Protein AF-K0JMS7-F1 (afdb_monomer)

Secondary structure (DSSP, 8-state):
-HHHHHHHHHHHHHHHH-----------------------S---PPPHHHHHHHEEPGGG--HHHHHHHHHHHHHHHSS---EE-

Mean predicted aligned error: 18.01 Å

Radius of gyration: 23.4 Å; Cα contacts (8 Å, |Δi|>4): 45; chains: 1; bounding box: 35×47×60 Å

pLDDT: mean 74.11, std 21.53, range [37.19, 97.81]

Structure (mmCIF, N/CA/C/O backbone):
data_AF-K0JMS7-F1
#
_entry.id   AF-K0JMS7-F1
#
loop_
_atom_site.group_PDB
_atom_site.id
_atom_site.type_symbol
_atom_site.label_atom_id
_atom_site.label_alt_id
_atom_site.label_comp_id
_atom_site.label_asym_id
_atom_site.label_entity_id
_atom_site.label_seq_id
_atom_site.pdbx_PDB_ins_code
_atom_site.Cartn_x
_atom_site.Cartn_y
_atom_site.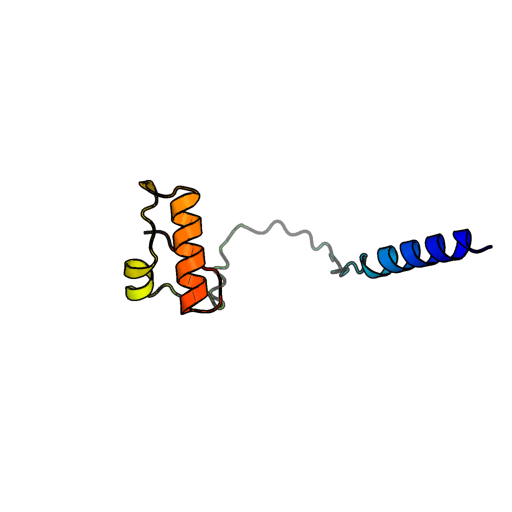Cartn_z
_atom_site.occupancy
_atom_site.B_iso_or_equiv
_atom_site.auth_seq_id
_atom_site.auth_comp_id
_atom_site.auth_asym_id
_atom_site.auth_atom_id
_atom_site.pdbx_PDB_model_num
ATOM 1 N N . MET A 1 1 ? 23.074 15.035 44.549 1.00 57.16 1 MET A N 1
ATOM 2 C CA . MET A 1 1 ? 22.148 13.888 44.709 1.00 57.16 1 MET A CA 1
ATOM 3 C C . MET A 1 1 ? 20.986 13.843 43.704 1.00 57.16 1 MET A C 1
ATOM 5 O O . MET A 1 1 ? 20.403 12.787 43.553 1.00 57.16 1 MET A O 1
ATOM 9 N N . LYS A 1 2 ? 20.653 14.916 42.960 1.00 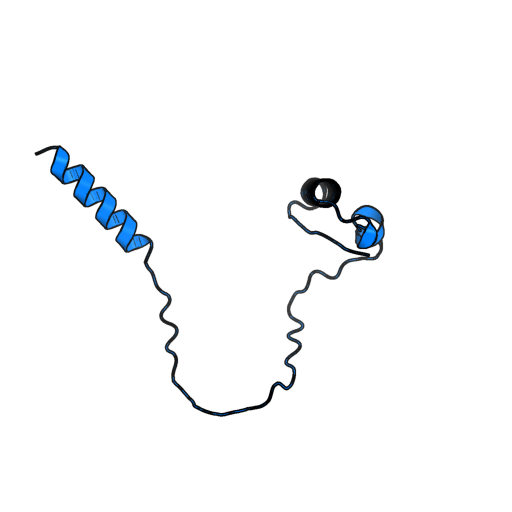56.00 2 LYS A N 1
ATOM 10 C CA . LYS A 1 2 ? 19.563 14.875 41.953 1.00 56.00 2 LYS A CA 1
ATOM 11 C C . LYS A 1 2 ? 19.952 14.199 40.623 1.00 56.00 2 LYS A C 1
ATOM 13 O O . LYS A 1 2 ? 19.113 13.595 39.972 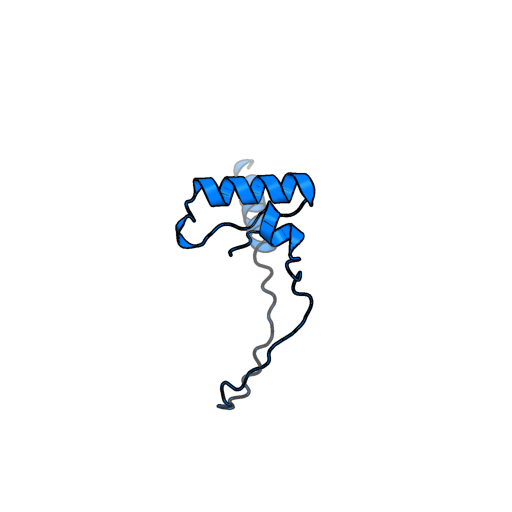1.00 56.00 2 LYS A O 1
ATOM 18 N N . LYS A 1 3 ? 21.240 14.240 40.251 1.00 58.06 3 LYS A N 1
ATOM 19 C CA . LYS A 1 3 ? 21.761 13.660 38.994 1.00 58.06 3 LYS A CA 1
ATOM 20 C C . LYS A 1 3 ? 21.864 12.124 38.999 1.00 58.06 3 LYS A C 1
ATOM 22 O O . LYS A 1 3 ? 21.988 11.534 37.940 1.00 58.06 3 LYS A O 1
ATOM 27 N N . ILE A 1 4 ? 21.793 11.484 40.170 1.00 62.22 4 ILE A N 1
ATOM 28 C CA . ILE A 1 4 ? 21.840 10.013 40.297 1.00 62.22 4 ILE A CA 1
ATOM 29 C C . ILE A 1 4 ? 20.476 9.392 39.958 1.00 62.22 4 ILE A C 1
ATOM 31 O O . ILE A 1 4 ? 20.419 8.331 39.349 1.00 62.22 4 ILE A O 1
ATOM 35 N N . ILE A 1 5 ? 19.378 10.093 40.262 1.00 65.88 5 ILE A N 1
ATOM 36 C CA . ILE A 1 5 ? 18.010 9.614 40.006 1.00 65.88 5 ILE A CA 1
ATOM 37 C C . ILE A 1 5 ? 17.737 9.484 38.500 1.00 65.88 5 ILE A C 1
ATOM 39 O O . ILE A 1 5 ? 17.126 8.508 38.076 1.00 65.88 5 ILE A O 1
ATOM 43 N N . ILE A 1 6 ? 18.241 10.417 37.681 1.00 70.50 6 ILE A N 1
ATOM 44 C CA . ILE A 1 6 ? 18.042 10.372 36.222 1.00 70.50 6 ILE A CA 1
ATOM 45 C C . ILE A 1 6 ? 18.730 9.151 35.591 1.00 70.50 6 ILE A C 1
ATOM 47 O O . ILE A 1 6 ? 18.196 8.543 34.670 1.00 70.50 6 ILE A O 1
ATOM 51 N N . PHE A 1 7 ? 19.890 8.761 36.130 1.00 67.31 7 PHE A N 1
ATOM 52 C CA . PHE A 1 7 ? 20.659 7.620 35.640 1.00 67.31 7 PHE A CA 1
ATOM 53 C C . PHE A 1 7 ? 19.957 6.292 35.938 1.00 67.31 7 PHE A C 1
ATOM 55 O O . PHE A 1 7 ? 19.943 5.412 35.087 1.00 67.31 7 PHE A O 1
ATOM 62 N N . ILE A 1 8 ? 19.316 6.173 37.105 1.00 73.94 8 ILE A N 1
ATOM 63 C CA . ILE A 1 8 ? 18.531 4.987 37.486 1.00 73.94 8 ILE A CA 1
ATOM 64 C C . ILE A 1 8 ? 17.289 4.833 36.595 1.00 73.94 8 ILE A C 1
ATOM 66 O O . ILE A 1 8 ? 16.893 3.724 36.253 1.00 73.94 8 ILE A O 1
ATOM 70 N N . LEU A 1 9 ? 16.672 5.942 36.187 1.00 73.88 9 LEU A N 1
ATOM 71 C CA . LEU A 1 9 ? 15.451 5.908 35.379 1.00 73.88 9 LEU A CA 1
ATOM 72 C C . LEU A 1 9 ? 15.730 5.404 33.950 1.00 73.88 9 LEU A C 1
ATOM 74 O O . LEU A 1 9 ? 14.978 4.589 33.421 1.00 73.88 9 LEU A O 1
ATOM 78 N N . ILE A 1 10 ? 16.855 5.821 33.360 1.00 72.19 10 ILE A N 1
ATOM 79 C CA . ILE A 1 10 ? 17.279 5.398 32.015 1.00 72.19 10 ILE A CA 1
ATOM 80 C C . ILE A 1 10 ? 17.668 3.912 31.985 1.00 72.19 10 ILE A C 1
ATOM 82 O O . ILE A 1 10 ? 17.328 3.210 31.032 1.00 72.19 10 ILE A O 1
ATOM 86 N N . THR A 1 11 ? 18.331 3.398 33.026 1.00 68.75 11 THR A N 1
ATOM 87 C CA . THR A 1 11 ? 18.730 1.981 33.075 1.00 68.75 11 THR A CA 1
ATOM 88 C C . THR A 1 11 ? 17.533 1.040 33.216 1.00 68.75 11 THR A C 1
ATOM 90 O O . THR A 1 11 ? 17.520 -0.022 32.596 1.00 68.75 11 THR A O 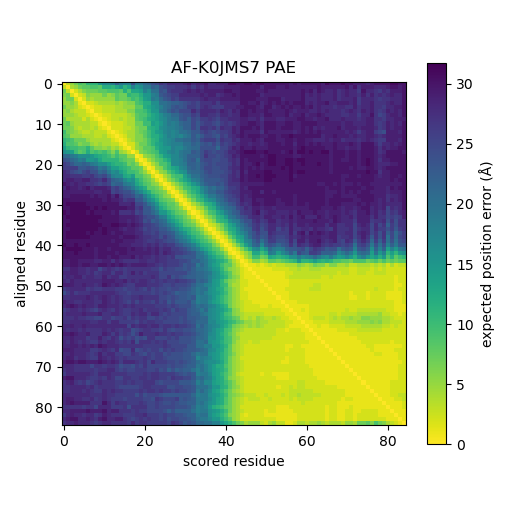1
ATOM 93 N N . VAL A 1 12 ? 16.489 1.436 33.950 1.00 69.81 12 VAL A N 1
ATOM 94 C CA . VAL A 1 12 ? 15.244 0.654 34.064 1.00 69.81 12 VAL A CA 1
ATOM 95 C C . VAL A 1 12 ? 14.480 0.598 32.732 1.00 69.81 12 VAL A C 1
ATOM 97 O O . VAL A 1 12 ? 13.983 -0.464 32.359 1.00 69.81 12 VAL A O 1
ATOM 100 N N . LEU A 1 13 ? 14.435 1.699 31.973 1.00 65.56 13 LEU A N 1
ATOM 101 C CA . LEU A 1 13 ? 13.802 1.749 30.644 1.00 65.56 13 LEU A CA 1
ATOM 102 C C . LEU A 1 13 ? 14.502 0.843 29.612 1.00 65.56 13 LEU A C 1
ATOM 104 O O . LEU A 1 13 ? 13.827 0.203 28.801 1.00 65.56 13 LEU A O 1
ATOM 108 N N . MET A 1 14 ? 15.835 0.729 29.664 1.00 66.06 14 MET A N 1
ATOM 109 C CA . MET A 1 14 ? 16.570 -0.209 28.803 1.00 66.06 14 MET A CA 1
ATOM 110 C C . MET A 1 14 ? 16.309 -1.677 29.165 1.00 66.06 14 MET A C 1
ATOM 112 O O . MET A 1 14 ? 16.148 -2.498 28.266 1.00 66.06 14 MET A O 1
ATOM 116 N N . LEU A 1 15 ? 16.204 -2.020 30.454 1.00 63.22 15 LEU A N 1
ATOM 117 C CA . LEU A 1 15 ? 15.940 -3.401 30.888 1.00 63.22 15 LEU A CA 1
ATOM 118 C C . LEU A 1 15 ? 14.546 -3.903 30.473 1.00 63.22 15 LEU A C 1
ATOM 120 O O . LEU A 1 15 ? 14.391 -5.080 30.161 1.00 63.22 15 LEU A O 1
ATOM 124 N N . LEU A 1 16 ? 13.544 -3.019 30.423 1.00 59.38 16 LEU A N 1
ATOM 125 C CA . LEU A 1 16 ? 12.192 -3.362 29.958 1.00 59.38 16 LEU A CA 1
ATOM 126 C C . LEU A 1 16 ? 12.106 -3.567 28.436 1.00 59.38 16 LEU A C 1
ATOM 128 O O . LEU A 1 16 ? 11.192 -4.241 27.967 1.00 59.38 16 LEU A O 1
ATOM 132 N N . SER A 1 17 ? 13.058 -3.021 27.673 1.00 58.62 17 SER A N 1
ATOM 133 C CA . SER A 1 17 ? 13.090 -3.119 26.206 1.00 58.62 17 SER A CA 1
ATOM 134 C C . SER A 1 17 ? 13.795 -4.387 25.702 1.00 58.62 17 SER A C 1
ATOM 136 O O . SER A 1 17 ? 13.625 -4.765 24.547 1.00 58.62 17 SER A O 1
ATOM 138 N N . CYS A 1 18 ? 14.537 -5.086 26.567 1.00 59.50 18 CYS A N 1
ATOM 139 C CA . CYS A 1 18 ? 15.255 -6.325 26.248 1.00 59.50 18 CYS A CA 1
ATOM 140 C C . CYS A 1 18 ? 14.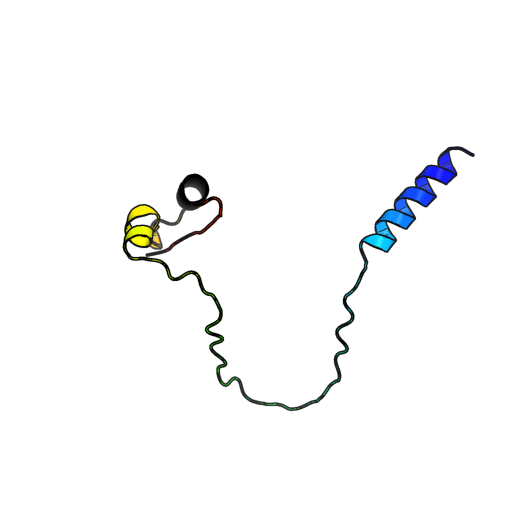528 -7.574 26.774 1.00 59.50 18 CYS A C 1
ATOM 142 O O . CYS A 1 18 ? 15.146 -8.479 27.337 1.00 59.50 18 CYS A O 1
ATOM 144 N N . LYS A 1 19 ? 13.201 -7.649 26.613 1.00 51.16 19 LYS A N 1
ATOM 145 C CA . LYS A 1 19 ? 12.479 -8.912 26.801 1.00 51.16 19 LYS A CA 1
ATOM 146 C C . LYS A 1 19 ? 12.636 -9.753 25.540 1.00 51.16 19 LYS A C 1
ATOM 148 O O . LYS A 1 19 ? 11.764 -9.792 24.679 1.00 51.16 19 LYS A O 1
ATOM 153 N N . ASN A 1 20 ? 13.787 -10.406 25.434 1.00 60.72 20 ASN A N 1
ATOM 154 C CA . ASN A 1 20 ? 14.023 -11.446 24.448 1.00 60.72 20 ASN A CA 1
ATOM 155 C C . ASN A 1 20 ? 13.029 -12.580 24.718 1.00 60.72 20 ASN A C 1
ATOM 157 O O . ASN A 1 20 ? 13.108 -13.246 25.753 1.00 60.72 20 ASN A O 1
ATOM 161 N N . ASN A 1 21 ? 12.107 -12.826 23.788 1.00 54.62 21 ASN A N 1
ATOM 162 C CA . ASN A 1 21 ? 11.474 -14.133 23.708 1.00 54.62 21 ASN A CA 1
ATOM 163 C C . ASN A 1 21 ? 12.581 -15.128 23.348 1.00 54.62 21 ASN A C 1
ATOM 165 O O . ASN A 1 21 ? 12.981 -15.243 22.194 1.00 54.62 21 ASN A O 1
ATOM 169 N N . SER A 1 22 ? 13.114 -15.801 24.365 1.00 53.12 22 SER A N 1
ATOM 170 C CA . SER A 1 22 ? 13.929 -16.992 24.178 1.00 53.12 22 SER A CA 1
ATOM 171 C C . SER A 1 22 ? 13.007 -18.096 23.673 1.00 53.12 22 SER A C 1
ATOM 173 O O . SER A 1 22 ? 12.388 -18.813 24.457 1.00 53.12 22 SER A O 1
ATOM 175 N N . THR A 1 23 ? 12.854 -18.207 22.358 1.00 49.94 23 THR A N 1
ATOM 176 C CA . THR A 1 23 ? 12.484 -19.489 21.767 1.00 49.94 23 THR A CA 1
ATOM 177 C C . THR A 1 23 ? 13.735 -20.345 21.802 1.00 49.94 23 THR A C 1
ATOM 179 O O . THR A 1 23 ? 14.679 -20.114 21.049 1.00 49.94 23 THR A O 1
ATOM 182 N N . ASN A 1 24 ? 13.736 -21.274 22.756 1.00 48.50 24 ASN A N 1
ATOM 183 C CA . ASN A 1 24 ? 14.632 -22.414 22.830 1.00 48.50 24 ASN A CA 1
ATOM 184 C C . ASN A 1 24 ? 14.831 -22.991 21.418 1.00 48.50 24 ASN A C 1
ATOM 186 O O . ASN A 1 24 ? 13.888 -23.522 20.833 1.00 48.50 24 ASN A O 1
ATOM 190 N N . VAL A 1 25 ? 16.028 -22.826 20.857 1.00 50.28 25 VAL A N 1
ATOM 191 C CA . VAL A 1 25 ? 16.430 -23.544 19.649 1.00 50.28 25 VAL A CA 1
ATOM 192 C C . VAL A 1 25 ? 16.999 -24.866 20.138 1.00 50.28 25 VAL A C 1
ATOM 194 O O . VAL A 1 25 ? 18.212 -25.006 20.304 1.00 50.28 25 VAL A O 1
ATOM 197 N N . ASP A 1 26 ? 16.109 -25.822 20.407 1.00 46.59 26 ASP A N 1
ATOM 198 C CA . ASP A 1 26 ? 16.520 -27.220 20.405 1.00 46.59 26 ASP A CA 1
ATOM 199 C C . ASP A 1 26 ? 17.023 -27.512 18.991 1.00 46.59 26 ASP A C 1
ATOM 201 O O . ASP A 1 26 ? 16.296 -27.459 17.997 1.00 46.59 26 ASP A O 1
ATOM 205 N N . THR A 1 27 ? 18.337 -27.673 18.907 1.00 50.81 27 THR A N 1
ATOM 206 C CA . THR A 1 27 ? 19.056 -27.967 17.677 1.00 50.81 27 THR A CA 1
ATOM 207 C C . THR A 1 27 ? 18.795 -29.423 17.329 1.00 50.81 27 THR A C 1
ATOM 209 O O . THR A 1 27 ? 19.588 -30.289 17.684 1.00 50.81 27 THR A O 1
ATOM 212 N N . ASP A 1 28 ? 17.714 -29.684 16.599 1.00 42.28 28 ASP A N 1
ATOM 213 C CA . ASP A 1 28 ? 17.608 -30.901 15.804 1.00 42.28 28 ASP A CA 1
ATOM 214 C C . ASP A 1 28 ? 18.128 -30.611 14.398 1.00 42.28 28 ASP A C 1
ATOM 216 O O . ASP A 1 28 ? 17.461 -30.104 13.497 1.00 42.28 28 ASP A O 1
ATOM 220 N N . ASN A 1 29 ? 19.411 -30.924 14.258 1.00 50.59 29 ASN A N 1
ATOM 221 C CA . ASN A 1 29 ? 20.109 -31.096 13.004 1.00 50.59 29 ASN A CA 1
ATOM 222 C C . ASN A 1 29 ? 19.374 -32.135 12.143 1.00 50.59 29 ASN A C 1
ATOM 224 O O . ASN A 1 29 ? 19.608 -33.335 12.287 1.00 50.59 29 ASN A O 1
ATOM 228 N N . ASN A 1 30 ? 18.528 -31.689 11.214 1.00 37.41 30 ASN A N 1
ATOM 229 C CA . ASN A 1 30 ? 18.214 -32.507 10.055 1.00 37.41 30 ASN A CA 1
ATOM 230 C C . ASN A 1 30 ? 18.091 -31.662 8.786 1.00 37.41 30 ASN A C 1
ATOM 232 O O . ASN A 1 30 ? 17.167 -30.876 8.596 1.00 37.41 30 ASN A O 1
ATOM 236 N N . ASN A 1 31 ? 19.078 -31.858 7.919 1.00 51.12 31 ASN A N 1
ATOM 237 C CA . ASN A 1 31 ? 19.113 -31.454 6.526 1.00 51.12 31 ASN A CA 1
ATOM 238 C C . ASN A 1 31 ? 17.880 -32.017 5.795 1.00 51.12 31 ASN A C 1
ATOM 240 O O . ASN A 1 31 ? 17.893 -33.150 5.317 1.00 51.12 31 ASN A O 1
ATOM 244 N N . GLY A 1 32 ? 16.803 -31.235 5.750 1.00 39.19 32 GLY A N 1
ATOM 245 C CA . GLY A 1 32 ? 15.522 -31.628 5.182 1.00 39.19 32 GLY A CA 1
ATOM 246 C C . GLY A 1 32 ? 14.982 -30.548 4.260 1.00 39.19 32 GLY A C 1
ATOM 247 O O . GLY A 1 32 ? 14.253 -29.675 4.699 1.00 39.19 32 GLY A O 1
ATOM 248 N N . ASN A 1 33 ? 15.375 -30.635 2.990 1.00 38.03 33 ASN A N 1
ATOM 249 C CA . ASN A 1 33 ? 14.555 -30.350 1.814 1.00 38.03 33 ASN A CA 1
ATOM 250 C C . ASN A 1 33 ? 13.664 -29.086 1.848 1.00 38.03 33 ASN A C 1
ATOM 252 O O . ASN A 1 33 ? 12.606 -29.064 2.473 1.00 38.03 33 ASN A O 1
ATOM 256 N N . ASN A 1 34 ? 14.021 -28.083 1.036 1.00 46.12 34 ASN A N 1
ATOM 257 C CA . ASN A 1 34 ? 13.081 -27.070 0.546 1.00 46.12 34 ASN A CA 1
ATOM 258 C C . ASN A 1 34 ? 11.950 -27.769 -0.235 1.00 46.12 34 ASN A C 1
ATOM 260 O O . ASN A 1 34 ? 12.010 -27.911 -1.455 1.00 46.12 34 ASN A O 1
ATOM 264 N N . THR A 1 35 ? 10.915 -28.215 0.463 1.00 48.41 35 THR A N 1
ATOM 265 C CA . THR A 1 35 ? 9.648 -28.649 -0.128 1.00 48.41 35 THR A CA 1
ATOM 266 C C . THR A 1 35 ? 8.542 -27.868 0.541 1.00 48.41 35 THR A C 1
ATOM 268 O O . THR A 1 35 ? 8.440 -27.849 1.761 1.00 48.41 35 THR A O 1
ATOM 271 N N . GLY A 1 36 ? 7.787 -27.160 -0.295 1.00 48.38 36 GLY A N 1
ATOM 272 C CA . GLY A 1 36 ? 6.902 -26.079 0.091 1.00 48.38 36 GLY A CA 1
ATOM 273 C C . GLY A 1 36 ? 5.882 -26.435 1.161 1.00 48.38 36 GLY A C 1
ATOM 274 O O . GLY A 1 36 ? 5.090 -27.359 1.005 1.00 48.38 36 GLY A O 1
ATOM 275 N N . GLU A 1 37 ? 5.814 -25.576 2.166 1.00 37.19 37 GLU A N 1
ATOM 276 C CA . GLU A 1 37 ? 4.594 -25.344 2.920 1.00 37.19 37 GLU A CA 1
ATOM 277 C C . GLU A 1 37 ? 4.071 -23.967 2.518 1.00 37.19 37 GLU A C 1
ATOM 279 O O . GLU A 1 37 ? 4.429 -22.923 3.063 1.00 37.19 37 GLU A O 1
ATOM 284 N N . ASN A 1 38 ? 3.238 -23.984 1.476 1.00 49.44 38 ASN A N 1
ATOM 285 C CA . ASN A 1 38 ? 2.304 -22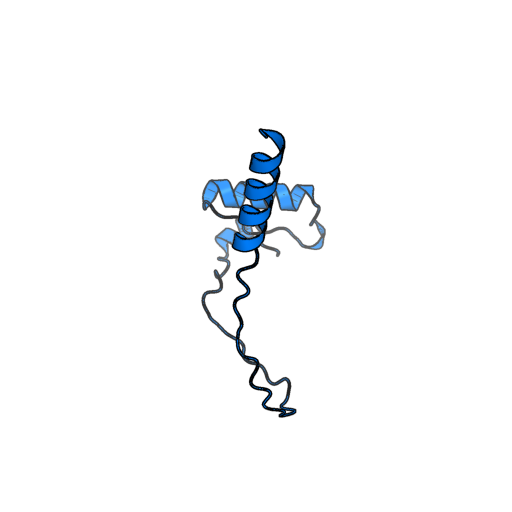.913 1.177 1.00 49.44 38 ASN A CA 1
ATOM 286 C C . ASN A 1 38 ? 1.322 -22.810 2.353 1.00 49.44 38 ASN A C 1
ATOM 288 O O . ASN A 1 38 ? 0.274 -23.459 2.364 1.00 49.44 38 ASN A O 1
ATOM 292 N N . ASN A 1 39 ? 1.690 -22.027 3.364 1.00 38.78 39 ASN A N 1
ATOM 293 C CA . ASN A 1 39 ? 0.805 -21.654 4.455 1.00 38.78 39 ASN A CA 1
ATOM 294 C C . ASN A 1 39 ? -0.250 -20.671 3.926 1.00 38.78 39 ASN A C 1
ATOM 296 O O . ASN A 1 39 ? -0.145 -19.458 4.095 1.00 38.78 39 ASN A O 1
ATOM 300 N N . ASN A 1 40 ? -1.291 -21.220 3.294 1.00 50.72 40 ASN A N 1
ATOM 301 C CA . ASN A 1 40 ? -2.592 -20.575 3.140 1.00 50.72 40 ASN A CA 1
ATOM 302 C C . ASN A 1 40 ? -3.161 -20.302 4.542 1.00 50.72 40 ASN A C 1
ATOM 304 O O . ASN A 1 40 ? -3.920 -21.106 5.080 1.00 50.72 40 ASN A O 1
ATOM 308 N N . ASN A 1 41 ? -2.782 -19.182 5.155 1.00 43.25 41 ASN A N 1
ATOM 309 C CA . ASN A 1 41 ? -3.380 -18.730 6.403 1.00 43.25 41 ASN A CA 1
ATOM 310 C C . ASN A 1 41 ? -3.623 -17.215 6.343 1.00 43.25 41 ASN A C 1
ATOM 312 O O . ASN A 1 41 ? -2.711 -16.414 6.517 1.00 43.25 41 ASN A O 1
ATOM 316 N N . GLY A 1 42 ? -4.868 -16.833 6.044 1.00 41.50 42 GLY A N 1
ATOM 317 C CA . GLY A 1 42 ? -5.389 -15.478 6.267 1.00 41.50 42 GLY A CA 1
ATOM 318 C C . GLY A 1 42 ? -4.963 -14.379 5.289 1.00 41.50 42 GLY A C 1
ATOM 319 O O . GLY A 1 42 ? -5.157 -13.207 5.600 1.00 41.50 42 GLY A O 1
ATOM 320 N N . GLY A 1 43 ? -4.401 -14.709 4.122 1.00 49.16 43 GLY A N 1
ATOM 321 C CA . GLY A 1 43 ? -4.078 -13.705 3.106 1.00 49.16 43 GLY A CA 1
ATOM 322 C C . GLY A 1 43 ? -5.336 -12.964 2.645 1.00 49.16 43 GLY A C 1
ATOM 323 O O . GLY A 1 43 ? -6.228 -13.578 2.058 1.00 49.16 43 GLY A O 1
ATOM 324 N N . SER A 1 44 ? -5.407 -11.655 2.915 1.00 62.16 44 SER A N 1
ATOM 325 C CA . SER A 1 44 ? -6.430 -10.750 2.374 1.00 62.16 44 SER A CA 1
ATOM 326 C C . SER A 1 44 ? -6.452 -10.900 0.854 1.00 62.16 44 SER A C 1
ATOM 328 O O . SER A 1 44 ? -5.572 -10.401 0.151 1.00 62.16 44 SER A O 1
ATOM 330 N N . THR A 1 45 ? -7.415 -11.669 0.347 1.00 83.62 45 THR A N 1
ATOM 331 C CA . THR A 1 45 ? -7.546 -11.914 -1.088 1.00 83.62 45 THR A CA 1
ATOM 332 C C . THR A 1 45 ? -7.955 -10.597 -1.729 1.00 83.62 45 THR A C 1
ATOM 334 O O . THR A 1 45 ? -8.984 -10.031 -1.370 1.00 83.62 45 THR A O 1
ATOM 337 N N . VAL A 1 46 ? -7.125 -10.081 -2.634 1.00 89.69 46 VAL A N 1
ATOM 338 C CA . VAL A 1 46 ? -7.446 -8.880 -3.412 1.00 89.69 46 VAL A CA 1
ATOM 339 C C . VAL A 1 46 ? -8.666 -9.184 -4.277 1.00 89.69 46 VAL A C 1
ATOM 341 O O . VAL A 1 46 ? -8.645 -10.130 -5.066 1.00 89.69 46 VAL A O 1
ATOM 344 N N . THR A 1 47 ? -9.736 -8.407 -4.123 1.00 92.94 47 THR A N 1
ATOM 345 C CA . THR A 1 47 ? -10.915 -8.543 -4.988 1.00 92.94 47 THR A CA 1
ATOM 346 C C . THR A 1 47 ? -10.675 -7.838 -6.331 1.00 92.94 47 THR A C 1
ATOM 348 O O . THR A 1 47 ? -9.867 -6.910 -6.396 1.00 92.94 47 THR A O 1
ATOM 351 N N . PRO A 1 48 ? -11.385 -8.212 -7.412 1.00 94.44 48 PRO A N 1
ATOM 352 C CA . PRO A 1 48 ? -11.304 -7.486 -8.682 1.00 94.44 48 PRO A CA 1
ATOM 353 C C . PRO A 1 48 ? -11.629 -5.989 -8.549 1.00 94.44 48 PRO A C 1
ATOM 355 O O . PRO A 1 48 ? -10.985 -5.166 -9.186 1.00 94.44 48 PRO A O 1
ATOM 358 N N . GLU A 1 49 ? -12.573 -5.636 -7.673 1.00 92.88 49 GLU A N 1
ATOM 359 C CA . GLU A 1 49 ? -12.929 -4.243 -7.373 1.00 92.88 49 GLU A CA 1
ATOM 360 C C . GLU A 1 49 ? -11.772 -3.491 -6.694 1.00 92.88 49 GLU A C 1
ATOM 362 O O . GLU A 1 49 ? -11.469 -2.353 -7.051 1.00 92.88 49 GLU A O 1
ATOM 367 N N . GLU A 1 50 ? -11.083 -4.128 -5.740 1.00 94.00 50 GLU A N 1
ATOM 368 C CA . GLU A 1 50 ? -9.899 -3.541 -5.106 1.00 94.00 50 GLU A CA 1
ATOM 369 C C . GLU A 1 50 ? -8.743 -3.377 -6.099 1.00 94.00 50 GLU A C 1
ATOM 371 O O . GLU A 1 50 ? -8.044 -2.365 -6.063 1.00 94.00 50 GLU A O 1
ATOM 376 N N . LEU A 1 51 ? -8.562 -4.345 -7.000 1.00 94.50 51 LEU A N 1
ATOM 377 C CA . LEU A 1 51 ? -7.552 -4.294 -8.055 1.00 94.50 51 LEU A CA 1
ATOM 378 C C . LEU A 1 51 ? -7.824 -3.163 -9.055 1.00 94.50 51 LEU A C 1
ATOM 380 O O . LEU A 1 51 ? -6.897 -2.476 -9.469 1.00 94.50 51 LEU A O 1
ATOM 384 N N . GLU A 1 52 ? -9.082 -2.937 -9.430 1.00 94.38 52 GLU A N 1
ATOM 385 C CA . GLU A 1 52 ? -9.458 -1.855 -10.345 1.00 94.38 52 GLU A CA 1
ATOM 386 C C . GLU A 1 52 ? -9.319 -0.475 -9.689 1.00 94.38 52 GLU A C 1
ATOM 388 O O . GLU A 1 52 ? -8.820 0.463 -10.311 1.00 94.38 52 GLU A O 1
ATOM 393 N N . LYS A 1 53 ? -9.725 -0.353 -8.420 1.00 94.44 53 LYS A N 1
ATOM 394 C CA . LYS A 1 53 ? -9.766 0.933 -7.716 1.00 94.44 53 LYS A CA 1
ATOM 395 C C . LYS A 1 53 ? -8.410 1.372 -7.158 1.00 94.44 53 LYS A C 1
ATOM 397 O O . LYS A 1 53 ? -8.109 2.563 -7.191 1.00 94.44 53 LYS A O 1
ATOM 402 N N . TYR A 1 54 ? -7.616 0.441 -6.630 1.00 94.94 54 TYR A N 1
ATOM 403 C CA . TYR A 1 54 ? -6.358 0.744 -5.933 1.00 94.94 54 TYR A CA 1
ATOM 404 C C . TYR A 1 54 ? -5.125 0.107 -6.588 1.00 94.94 54 TYR A C 1
ATOM 406 O O . TYR A 1 54 ? -4.013 0.299 -6.097 1.00 94.94 54 TYR A O 1
ATOM 414 N N . GLY A 1 55 ? -5.302 -0.666 -7.664 1.00 94.38 55 GLY A N 1
ATOM 415 C CA . GLY A 1 55 ? -4.205 -1.339 -8.351 1.00 94.38 55 GLY A CA 1
ATOM 416 C C . GLY A 1 55 ? -3.289 -0.365 -9.082 1.00 94.38 55 GLY A C 1
ATOM 417 O O . GLY A 1 55 ? -3.732 0.436 -9.907 1.00 94.38 55 GLY A O 1
ATOM 418 N N . ILE A 1 56 ? -1.993 -0.480 -8.814 1.00 96.75 56 ILE A N 1
ATOM 419 C CA . ILE A 1 56 ? -0.938 0.249 -9.515 1.00 96.75 56 ILE A CA 1
ATOM 420 C C . ILE A 1 56 ? -0.313 -0.689 -10.549 1.00 96.75 56 ILE A C 1
ATOM 422 O O . ILE A 1 56 ? 0.127 -1.780 -10.191 1.00 96.75 56 ILE A O 1
ATOM 426 N N . GLU A 1 57 ? -0.245 -0.257 -11.811 1.00 96.00 57 GLU A N 1
ATOM 427 C CA . GLU A 1 57 ? 0.538 -0.964 -12.836 1.00 96.00 57 GLU A CA 1
ATOM 428 C C . GLU A 1 57 ? 2.007 -0.958 -12.409 1.00 96.00 57 GLU A C 1
ATOM 430 O O . GLU A 1 57 ? 2.547 0.119 -12.124 1.00 96.00 57 GLU A O 1
ATOM 435 N N . ILE A 1 58 ? 2.660 -2.122 -12.386 1.00 93.62 58 ILE A N 1
ATOM 436 C CA . ILE A 1 58 ? 4.060 -2.252 -11.939 1.00 93.62 58 ILE A CA 1
ATOM 437 C C . ILE A 1 58 ? 4.987 -1.265 -12.668 1.00 93.62 58 ILE A C 1
ATOM 439 O O . ILE A 1 58 ? 5.816 -0.611 -12.035 1.00 93.62 58 ILE A O 1
ATOM 443 N N . ASP A 1 59 ? 4.783 -1.074 -13.971 1.00 94.12 59 ASP A N 1
ATOM 444 C CA . ASP A 1 59 ? 5.586 -0.168 -14.805 1.00 94.12 59 ASP A CA 1
ATOM 445 C C . ASP A 1 59 ? 5.407 1.320 -14.450 1.00 94.12 59 ASP A C 1
ATOM 447 O O . ASP A 1 59 ? 6.227 2.165 -14.808 1.00 94.12 59 ASP A O 1
ATOM 451 N N . SER A 1 60 ? 4.335 1.654 -13.729 1.00 91.00 60 SER A N 1
ATOM 452 C CA . SER A 1 60 ? 4.008 3.010 -13.276 1.00 91.00 60 SER A CA 1
ATOM 453 C C . SER A 1 60 ? 4.287 3.242 -11.786 1.00 91.00 60 SER A C 1
ATOM 455 O O . SER A 1 60 ? 3.982 4.320 -11.262 1.00 91.00 60 SER A O 1
ATOM 457 N N . ALA A 1 61 ? 4.834 2.244 -11.086 1.00 95.06 61 ALA A N 1
ATOM 458 C CA . ALA A 1 61 ? 5.041 2.279 -9.646 1.00 95.06 61 ALA A CA 1
ATOM 459 C C . ALA A 1 61 ? 6.156 3.269 -9.265 1.00 95.06 61 ALA A C 1
ATOM 461 O O . ALA A 1 61 ? 7.336 2.936 -9.183 1.00 95.06 61 ALA A O 1
ATOM 462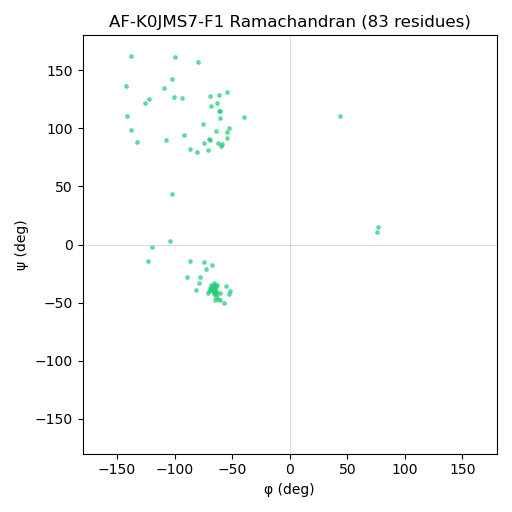 N N . THR A 1 62 ? 5.764 4.515 -9.012 1.00 97.00 62 THR A N 1
ATOM 463 C CA . THR A 1 62 ? 6.607 5.545 -8.399 1.00 97.00 62 THR A CA 1
ATOM 464 C C . THR A 1 62 ? 6.280 5.672 -6.915 1.00 97.00 62 THR A C 1
ATOM 466 O O . THR A 1 62 ? 5.194 5.289 -6.474 1.00 97.00 62 THR A O 1
ATOM 469 N N . THR A 1 63 ? 7.186 6.265 -6.133 1.00 97.44 63 THR A N 1
ATOM 470 C CA . THR A 1 63 ? 6.926 6.580 -4.717 1.00 97.44 63 THR A CA 1
ATOM 471 C C . THR A 1 63 ? 5.627 7.371 -4.539 1.00 97.44 63 THR A C 1
ATOM 473 O O . THR A 1 63 ? 4.834 7.042 -3.664 1.00 97.44 63 THR A O 1
ATOM 476 N N . GLU A 1 64 ? 5.377 8.358 -5.404 1.00 96.81 64 GLU A N 1
ATOM 477 C CA . GLU A 1 64 ? 4.166 9.186 -5.368 1.00 96.81 64 GLU A CA 1
ATOM 478 C C . GLU A 1 64 ? 2.894 8.363 -5.625 1.00 96.81 64 GLU A C 1
ATOM 480 O O . GLU A 1 64 ? 1.914 8.478 -4.888 1.00 96.81 64 GLU A O 1
ATOM 485 N N . ASN A 1 65 ? 2.911 7.485 -6.633 1.00 94.88 65 ASN A N 1
ATOM 486 C CA . ASN A 1 65 ? 1.755 6.650 -6.966 1.00 94.88 65 A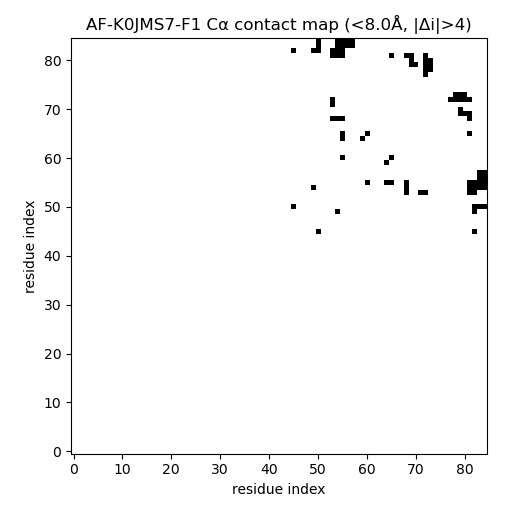SN A CA 1
ATOM 487 C C . ASN A 1 65 ? 1.464 5.620 -5.868 1.00 94.88 65 ASN A C 1
ATOM 489 O O . ASN A 1 65 ? 0.301 5.388 -5.534 1.00 94.88 65 ASN A O 1
ATOM 493 N N . ILE A 1 66 ? 2.512 5.053 -5.265 1.00 96.81 66 ILE A N 1
ATOM 494 C CA . ILE A 1 66 ? 2.395 4.131 -4.132 1.00 96.81 66 ILE A CA 1
ATOM 495 C C . ILE A 1 66 ? 1.824 4.851 -2.907 1.00 96.81 66 ILE A C 1
ATOM 497 O O . ILE A 1 66 ? 0.877 4.354 -2.301 1.00 96.81 66 ILE A O 1
ATOM 501 N N . GLU A 1 67 ? 2.340 6.033 -2.559 1.00 97.31 67 GLU A N 1
ATOM 502 C CA . GLU A 1 67 ? 1.838 6.824 -1.429 1.00 97.31 67 GLU A CA 1
ATOM 503 C C . GLU A 1 67 ? 0.368 7.214 -1.624 1.00 97.31 67 GLU A C 1
ATOM 505 O O . GLU A 1 67 ? -0.444 7.106 -0.702 1.00 97.31 67 GLU A O 1
ATOM 510 N N . LYS A 1 68 ? -0.009 7.602 -2.845 1.00 95.94 68 LYS A N 1
ATOM 511 C CA . LYS A 1 68 ? -1.396 7.926 -3.177 1.00 95.94 68 LYS A CA 1
ATOM 512 C C . LYS A 1 68 ? -2.324 6.723 -3.001 1.00 95.94 68 LYS A C 1
ATOM 514 O O . LYS A 1 68 ? -3.367 6.876 -2.367 1.00 95.94 68 LYS A O 1
ATOM 519 N N . ALA A 1 69 ? -1.954 5.547 -3.511 1.00 95.56 69 ALA A N 1
ATOM 520 C CA . ALA A 1 69 ? -2.773 4.342 -3.367 1.00 95.56 69 ALA A CA 1
ATOM 521 C C . ALA A 1 69 ? -2.871 3.879 -1.906 1.00 95.56 69 ALA A C 1
ATOM 523 O O . ALA A 1 69 ? -3.959 3.538 -1.446 1.00 95.56 69 ALA A O 1
ATOM 524 N N . LEU A 1 70 ? -1.765 3.941 -1.155 1.00 97.38 70 LEU A N 1
ATOM 525 C CA . LEU A 1 70 ? -1.733 3.651 0.281 1.00 97.38 70 LEU A CA 1
ATOM 526 C C . LEU A 1 70 ? -2.705 4.537 1.058 1.00 97.38 70 LEU A C 1
ATOM 528 O O . LEU A 1 70 ? -3.515 4.038 1.839 1.00 97.38 70 LEU A O 1
ATOM 532 N N . ASN A 1 71 ? -2.642 5.847 0.824 1.00 97.81 71 ASN A N 1
ATOM 533 C CA . ASN A 1 71 ? -3.515 6.805 1.487 1.00 97.81 71 ASN A CA 1
ATOM 534 C C . ASN A 1 71 ? -4.979 6.593 1.089 1.00 97.81 71 ASN A C 1
ATOM 536 O O . ASN A 1 71 ? -5.846 6.618 1.957 1.00 97.81 71 ASN A O 1
ATOM 540 N N . GLN A 1 72 ? -5.266 6.340 -0.192 1.00 97.00 72 GLN A N 1
ATOM 541 C CA . GLN A 1 72 ? -6.625 6.038 -0.654 1.00 97.00 72 GLN A CA 1
ATOM 542 C C . GLN A 1 72 ? -7.191 4.784 0.019 1.00 97.00 72 GLN A C 1
ATOM 544 O O . GLN A 1 72 ? -8.299 4.827 0.550 1.00 97.00 72 GLN A O 1
ATOM 549 N N . TYR A 1 73 ? -6.423 3.694 0.058 1.00 97.31 73 TYR A N 1
ATOM 550 C CA . TYR A 1 73 ? -6.865 2.457 0.695 1.00 97.31 73 TYR A CA 1
ATOM 551 C C . TYR A 1 73 ? -7.081 2.653 2.206 1.00 97.31 73 TYR A C 1
ATOM 553 O O . TYR A 1 73 ? -8.089 2.197 2.743 1.00 97.31 73 TYR A O 1
ATOM 561 N N . TYR A 1 74 ? -6.208 3.405 2.888 1.00 97.50 74 TYR A N 1
ATOM 562 C CA . TYR A 1 74 ? -6.362 3.712 4.315 1.00 97.50 74 TYR A CA 1
ATOM 563 C C . TYR A 1 74 ? -7.621 4.524 4.625 1.00 97.50 74 TYR A C 1
ATOM 565 O O . TYR A 1 74 ? -8.321 4.207 5.585 1.00 97.50 74 TYR A O 1
ATOM 573 N N . GLN A 1 75 ? -7.949 5.533 3.814 1.00 97.25 75 GLN A N 1
ATOM 574 C CA . GLN A 1 75 ? -9.175 6.312 4.019 1.00 97.25 75 GLN A CA 1
ATOM 575 C C . GLN A 1 75 ? -10.438 5.452 3.869 1.00 97.25 75 GLN A C 1
ATOM 577 O O . GLN A 1 75 ? -11.401 5.644 4.609 1.00 97.25 75 GLN A O 1
ATOM 582 N N . ASP A 1 76 ? -10.417 4.476 2.959 1.00 96.12 76 ASP A N 1
ATOM 583 C CA . ASP A 1 76 ? -11.590 3.658 2.646 1.00 96.12 76 ASP A CA 1
ATOM 584 C C . ASP A 1 76 ? -11.718 2.398 3.524 1.00 96.12 76 ASP A C 1
ATOM 586 O O . ASP A 1 76 ? -12.827 1.903 3.735 1.00 96.12 76 ASP A O 1
ATOM 590 N N . LYS A 1 77 ? -10.601 1.847 4.017 1.00 95.19 77 LYS A N 1
ATOM 591 C CA . LYS A 1 77 ? -10.551 0.544 4.711 1.00 95.19 77 LYS A CA 1
ATOM 592 C C . LYS A 1 77 ? -9.969 0.604 6.124 1.00 95.19 77 LYS A C 1
ATOM 594 O O . LYS A 1 77 ? -10.131 -0.353 6.875 1.00 95.19 77 LYS A O 1
ATOM 599 N N . GLY A 1 78 ? -9.317 1.704 6.501 1.00 95.12 78 GLY A N 1
ATOM 600 C CA . GLY A 1 78 ? -8.702 1.881 7.821 1.00 95.12 78 GLY A CA 1
ATOM 601 C C . GLY A 1 78 ? -7.384 1.127 8.024 1.00 95.12 78 GLY A C 1
ATOM 602 O O . GLY A 1 78 ? -6.887 1.056 9.145 1.00 95.12 78 GLY A O 1
ATOM 603 N N . GLU A 1 79 ? -6.804 0.570 6.961 1.00 94.44 79 GLU A N 1
ATOM 604 C CA . GLU A 1 79 ? -5.517 -0.129 6.980 1.00 94.44 79 GLU A CA 1
ATOM 605 C C . GLU A 1 79 ? -4.687 0.255 5.750 1.00 94.44 79 GLU A C 1
ATOM 607 O O . GLU A 1 79 ? -5.219 0.777 4.777 1.00 94.44 79 GLU A O 1
ATOM 612 N N . TYR A 1 80 ? -3.379 0.014 5.774 1.00 96.69 80 TYR A N 1
ATOM 613 C CA . TYR A 1 80 ? -2.530 0.242 4.606 1.00 96.69 80 TYR A CA 1
ATOM 614 C C . TYR A 1 80 ? -2.390 -1.044 3.792 1.00 96.69 80 TYR A C 1
ATOM 616 O O . TYR A 1 80 ? -1.957 -2.069 4.318 1.00 96.69 80 TYR A O 1
ATOM 624 N N . LYS A 1 81 ? -2.695 -0.971 2.495 1.00 95.06 81 LYS A N 1
ATOM 625 C CA . LYS A 1 81 ? -2.487 -2.055 1.528 1.00 95.06 81 LYS A CA 1
ATOM 626 C C . LYS A 1 81 ? -2.035 -1.457 0.200 1.00 95.06 81 LYS A C 1
ATOM 628 O O . LYS A 1 81 ? -2.584 -0.453 -0.245 1.00 95.06 81 LYS A O 1
ATOM 633 N N . VAL A 1 82 ? -1.040 -2.080 -0.427 1.00 95.31 82 VAL A N 1
ATOM 634 C CA . VAL A 1 82 ? -0.641 -1.794 -1.813 1.00 95.31 82 VAL A CA 1
ATOM 635 C C . VAL A 1 82 ? -1.050 -2.977 -2.662 1.00 95.31 82 VAL A C 1
ATOM 637 O O . VAL A 1 82 ? -0.825 -4.125 -2.275 1.00 95.31 82 VAL A O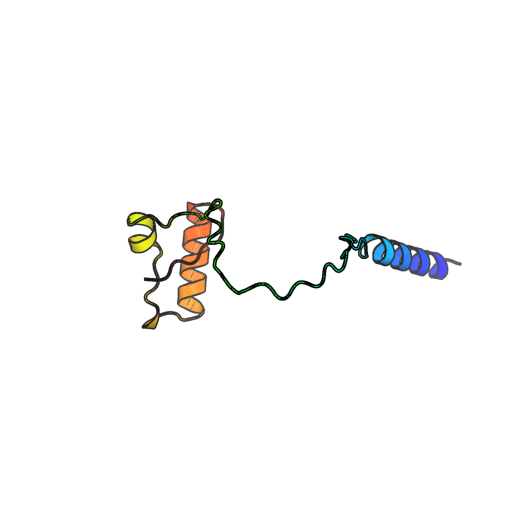 1
ATOM 640 N N . ILE A 1 83 ? -1.647 -2.695 -3.812 1.00 95.81 83 ILE A N 1
ATOM 641 C CA . ILE A 1 83 ? -2.065 -3.705 -4.771 1.00 95.81 83 ILE A CA 1
ATOM 642 C C . ILE A 1 83 ? -1.369 -3.387 -6.090 1.00 95.81 83 ILE A C 1
ATOM 644 O O . ILE A 1 83 ? -1.478 -2.274 -6.597 1.00 95.81 83 ILE A O 1
ATOM 648 N N . PHE A 1 84 ? -0.650 -4.365 -6.632 1.00 95.44 84 PHE A N 1
ATOM 649 C CA . PHE A 1 84 ? -0.046 -4.273 -7.957 1.00 95.44 84 PHE A CA 1
ATOM 650 C C . PHE A 1 84 ? -0.888 -5.060 -8.961 1.00 95.44 84 PHE A C 1
ATOM 652 O O . PHE A 1 84 ? -1.414 -6.122 -8.611 1.00 95.44 84 PHE A O 1
ATOM 659 N N . LYS A 1 85 ? -1.009 -4.534 -10.180 1.00 90.06 85 LYS A N 1
ATOM 660 C CA . LYS A 1 85 ? -1.590 -5.219 -11.339 1.00 90.06 85 LYS A CA 1
ATOM 661 C C . LYS A 1 85 ? -0.589 -5.300 -12.483 1.00 90.06 85 LYS A C 1
ATOM 663 O O . LYS A 1 85 ? 0.306 -4.421 -12.534 1.00 90.06 85 LYS A O 1
#

Organism: NCBI:txid1161918

Solvent-accessible surface area (backbone atoms only — not comparable to full-atom values): 5630 Å² total; per-residue (Å²): 124,75,75,58,58,59,55,56,54,55,54,52,57,54,60,71,71,64,72,72,82,80,73,79,76,78,82,76,89,66,98,70,74,102,66,87,78,82,76,87,69,85,74,82,74,81,46,73,67,51,44,71,75,44,34,39,47,64,94,65,67,40,74,67,54,49,52,51,31,28,53,52,37,25,76,76,69,75,46,80,55,86,44,77,87

Sequence (85 aa):
MKKIIIFILITVLMLLSCKNNSTNVDTDNNNGNNTGENNNNGGSTVTPEELEKYGIEIDSATTENIEKALNQYYQDKGEYKVIFK

Foldseek 3Di:
DVVVVVVVVVVVVVVVVPPDPPPPPPDPDDPDDPDDDPPPDDPPDQDPVNCVPLEDEPVRDDPVSQVVSQVVCCVVPVHGDHHYD